Protein AF-A0A7S6RWW6-F1 (afdb_monomer)

Radius of gyration: 27.5 Å; Cα contacts (8 Å, |Δi|>4): 169; chains: 1; bounding box: 50×70×68 Å

Secondary structure (DSSP, 8-state):
--SHHHHHHHHHHHHHHHHHHHHHHTT------S---TTHHHHHHHHHHHHHHHHHTTSSSSHHHHHHTT-EEEEEETTEEEEEEES---HHHHHHHHHHHHHHHHT-TT-EEEEEEESS-HHHHHH-TT--PPPSEEEEE--

Sequence (143 aa):
MKLCNYISNLRRYASITIFAFLLMIQYIPMANSGENRAYEKERLLLAERIEKVLTTGGACSSLKDCRERKLLFVSPAKKGLAISTYSVNDNNILRQISEEVIKVFYATDKMSIEVEHFLFTKEDELRSFFKQGKPFVTIKLER

Nearest PDB structures (foldseek):
  3gr1-assembly2_F-5  TM=5.139E-01  e=1.007E-01  Salmonella enterica subsp. enterica serovar Typhimurium
  8axn-assembly1_A  TM=4.717E-01  e=1.802E+00  Shigella flexneri
  3gr0-assembly2_B  TM=3.817E-01  e=1.487E+00  Salmonella enterica subsp. enterica serovar Typhimurium
  6rwx-assembly1_S  TM=3.921E-01  e=2.823E+00  Shigella flexneri
  6q15-assembly1_V  TM=4.933E-01  e=5.714E+00  Salmonella enterica subsp. enterica serovar Typhimurium str. LT2

Mean predicted aligned error: 11.9 Å

Foldseek 3Di:
DPVVVVVVVVVVVVVVVVVVVVVVVVPPPPPPVDDPCVCVVVLVQLVVQLLVLCCVVPVAVHSVRCVVQVQWDWDADPFAIEIEGELDPDPVSVVSSVVSVVVSLVVDDGHKYKYFYYNHTPVVCVVDPPCNDGGPDIDIDGD

Solvent-accessible surface area (backbone atoms only — not comparable to full-atom values): 8272 Å² total; per-residue (Å²): 140,66,67,70,64,52,58,58,49,52,57,50,52,57,53,53,54,52,51,55,53,56,56,55,63,76,66,58,74,84,76,75,82,63,78,80,63,66,59,50,68,58,43,54,52,49,45,55,53,42,51,47,46,37,36,77,64,61,79,22,94,37,72,66,51,32,58,76,62,42,33,65,46,70,43,82,42,100,58,24,40,35,35,41,36,26,55,69,84,53,68,69,47,53,49,52,43,49,52,55,50,50,54,53,47,76,74,40,92,68,43,29,41,38,39,34,36,26,82,51,47,56,68,58,46,72,73,25,89,87,60,62,74,70,58,80,44,77,48,80,47,79,104

Structure (mmCIF, N/CA/C/O backbone):
data_AF-A0A7S6RWW6-F1
#
_entry.id   AF-A0A7S6RWW6-F1
#
loop_
_atom_site.group_PDB
_atom_site.id
_atom_site.type_symbol
_atom_site.label_atom_id
_atom_site.label_alt_id
_atom_site.label_comp_id
_atom_site.label_asym_id
_atom_site.label_entity_id
_atom_site.label_seq_id
_atom_site.pdbx_PDB_ins_code
_atom_site.Cartn_x
_atom_site.Cartn_y
_atom_site.Cartn_z
_atom_site.occupancy
_atom_site.B_iso_or_equiv
_atom_site.auth_seq_id
_atom_site.auth_comp_id
_atom_site.auth_asym_id
_atom_site.auth_atom_id
_atom_site.pdbx_PDB_model_num
ATOM 1 N N . MET A 1 1 ? -34.052 58.991 48.533 1.00 55.88 1 MET A N 1
ATOM 2 C CA . MET A 1 1 ? -34.764 57.803 47.999 1.00 55.88 1 MET A CA 1
ATOM 3 C C . MET A 1 1 ? -34.417 57.460 46.529 1.00 55.88 1 MET A C 1
ATOM 5 O O . MET A 1 1 ? -35.210 56.805 45.872 1.00 55.88 1 MET A O 1
ATOM 9 N N . LYS A 1 2 ? -33.241 57.848 45.989 1.00 54.34 2 LYS A N 1
ATOM 10 C CA . LYS A 1 2 ? -32.823 57.526 44.598 1.00 54.34 2 LYS A CA 1
ATOM 11 C C . LYS A 1 2 ? -31.671 56.505 44.488 1.00 54.34 2 LYS A C 1
ATOM 13 O O . LYS A 1 2 ? -31.587 55.824 43.476 1.00 54.34 2 LYS A O 1
ATOM 18 N N . LEU A 1 3 ? -30.842 56.326 45.527 1.00 49.84 3 LEU A N 1
ATOM 19 C CA . LEU A 1 3 ? -29.711 55.378 45.487 1.00 49.84 3 LEU A CA 1
ATOM 20 C C . LEU A 1 3 ? -30.120 53.893 45.596 1.00 49.84 3 LEU A C 1
ATOM 22 O O . LEU A 1 3 ? -29.523 53.057 44.923 1.00 49.84 3 LEU A O 1
ATOM 26 N N . CYS A 1 4 ? -31.165 53.548 46.363 1.00 49.97 4 CYS A N 1
ATOM 27 C CA . CYS A 1 4 ? -31.601 52.146 46.513 1.00 49.97 4 CYS A CA 1
ATOM 28 C C . CYS A 1 4 ? -32.127 51.512 45.212 1.00 49.97 4 CYS A C 1
ATOM 30 O O . CYS A 1 4 ? -31.940 50.317 45.000 1.00 49.97 4 CYS A O 1
ATOM 32 N N . ASN A 1 5 ? -32.734 52.300 44.316 1.00 50.16 5 ASN A N 1
ATOM 33 C CA . ASN A 1 5 ? -33.225 51.802 43.024 1.00 50.16 5 ASN A CA 1
ATOM 34 C C . ASN A 1 5 ? -32.109 51.584 41.992 1.00 50.16 5 ASN A C 1
ATOM 36 O O . ASN A 1 5 ? -32.316 50.871 41.014 1.00 50.16 5 ASN A O 1
ATOM 40 N N . TYR A 1 6 ? -30.928 52.175 42.183 1.00 48.94 6 TYR A N 1
ATOM 41 C CA . TYR A 1 6 ? -29.809 51.993 41.258 1.00 48.94 6 TYR A CA 1
ATOM 42 C C . TYR A 1 6 ? -29.070 50.671 41.528 1.00 48.94 6 TYR A C 1
ATOM 44 O O . TYR A 1 6 ? -28.758 49.923 40.603 1.00 48.94 6 TYR A O 1
ATOM 52 N N . ILE A 1 7 ? -28.885 50.326 42.808 1.00 55.03 7 ILE A N 1
ATOM 53 C CA . ILE A 1 7 ? -28.190 49.103 43.246 1.00 55.03 7 ILE A CA 1
ATOM 54 C C . ILE A 1 7 ? -29.024 47.842 42.950 1.00 55.03 7 ILE A C 1
ATOM 56 O O . ILE A 1 7 ? -28.480 46.820 42.527 1.00 55.03 7 ILE A O 1
ATOM 60 N N . SER A 1 8 ? -30.351 47.905 43.115 1.00 55.94 8 SER A N 1
ATOM 61 C CA . SER A 1 8 ? -31.248 46.780 42.809 1.00 55.94 8 SER A CA 1
ATOM 62 C C . SER A 1 8 ? -31.317 46.471 41.309 1.00 55.94 8 SER A C 1
ATOM 64 O O . SER A 1 8 ? -31.354 45.302 40.919 1.00 55.94 8 SER A O 1
ATOM 66 N N . ASN A 1 9 ? -31.263 47.504 40.466 1.00 50.22 9 ASN A N 1
ATOM 67 C CA . ASN A 1 9 ? -31.221 47.354 39.017 1.00 50.22 9 ASN A CA 1
ATOM 68 C C . ASN A 1 9 ? -29.874 46.788 38.541 1.00 50.22 9 ASN A C 1
ATOM 70 O O . ASN A 1 9 ? -29.879 45.834 37.767 1.00 50.22 9 ASN A O 1
ATOM 74 N N . LEU A 1 10 ? -28.734 47.257 39.069 1.00 52.78 10 LEU A N 1
ATOM 75 C CA . LEU A 1 10 ? -27.410 46.707 38.724 1.00 52.78 10 LEU A CA 1
ATOM 76 C C . LEU A 1 10 ? -27.307 45.191 38.981 1.00 52.78 10 LEU A C 1
ATOM 78 O O . LEU A 1 10 ? -26.748 44.454 38.172 1.00 52.78 10 LEU A O 1
ATOM 82 N N . ARG A 1 11 ? -27.894 44.708 40.085 1.00 52.69 11 ARG A N 1
ATOM 83 C CA . ARG A 1 11 ? -27.871 43.286 40.470 1.00 52.69 11 ARG A CA 1
ATOM 84 C C . ARG A 1 11 ? -28.747 42.406 39.564 1.00 52.69 11 ARG A C 1
ATOM 86 O O . ARG A 1 11 ? -28.402 41.250 39.311 1.00 52.69 11 ARG A O 1
ATOM 93 N N . ARG A 1 12 ? -29.852 42.957 39.041 1.00 54.38 12 ARG A N 1
ATOM 94 C CA . ARG A 1 12 ? -30.706 42.295 38.038 1.00 54.38 12 ARG A CA 1
ATOM 95 C C . ARG A 1 12 ? -30.021 42.220 36.675 1.00 54.38 12 ARG A C 1
ATOM 97 O O . ARG A 1 12 ? -30.014 41.147 36.084 1.00 54.38 12 ARG A O 1
ATOM 104 N N . TYR A 1 13 ? -29.380 43.299 36.221 1.00 56.59 13 TYR A N 1
ATOM 105 C CA . TYR A 1 13 ? -28.636 43.288 34.956 1.00 56.59 13 TYR A CA 1
ATOM 106 C C . TYR A 1 13 ? -27.450 42.321 34.991 1.00 56.59 13 TYR A C 1
ATOM 108 O O . TYR A 1 13 ? -27.276 41.565 34.042 1.00 56.59 13 TYR A O 1
ATOM 116 N N . ALA A 1 14 ? -26.711 42.266 36.106 1.00 57.62 14 ALA A N 1
ATOM 117 C CA . ALA A 1 14 ? -25.616 41.310 36.288 1.00 57.62 14 ALA A CA 1
ATOM 118 C C . ALA A 1 14 ? -26.086 39.842 36.267 1.00 57.62 14 ALA A C 1
ATOM 120 O O . ALA A 1 14 ? -25.387 38.975 35.756 1.00 57.62 14 ALA A O 1
ATOM 121 N N . SER A 1 15 ? -27.283 39.548 36.790 1.00 58.88 15 SER A N 1
ATOM 122 C CA . SER A 1 15 ? -27.826 38.179 36.764 1.00 58.88 15 SER A CA 1
ATOM 123 C C . SER A 1 15 ? -28.294 37.766 35.366 1.00 58.88 15 SER A C 1
ATOM 125 O O . SER A 1 15 ? -28.094 36.623 34.965 1.00 58.88 15 SER A O 1
ATOM 127 N N . ILE A 1 16 ? -28.881 38.695 34.603 1.00 60.91 16 ILE A N 1
ATOM 128 C CA . ILE A 1 16 ? -29.365 38.430 33.239 1.00 60.91 16 ILE A CA 1
ATOM 129 C C . ILE A 1 16 ? -28.187 38.230 32.274 1.00 60.91 16 ILE A C 1
ATOM 131 O O . ILE A 1 16 ? -28.233 37.335 31.430 1.00 60.91 16 ILE A O 1
ATOM 135 N N . THR A 1 17 ? -27.104 39.000 32.421 1.00 61.22 17 THR A N 1
ATOM 136 C CA . THR A 1 17 ? -25.912 38.858 31.570 1.00 61.22 17 THR A CA 1
ATOM 137 C C . THR A 1 17 ? -25.163 37.549 31.812 1.00 61.22 17 THR A C 1
ATOM 139 O O . THR A 1 17 ? -24.725 36.925 30.849 1.00 61.22 17 THR A O 1
ATOM 142 N N . ILE A 1 18 ? -25.073 37.076 33.060 1.00 66.88 18 ILE A N 1
ATOM 143 C CA . ILE A 1 18 ? -24.451 35.778 33.379 1.00 66.88 18 ILE A CA 1
ATOM 144 C C . ILE A 1 18 ? -25.261 34.617 32.783 1.00 66.88 18 ILE A C 1
ATOM 146 O O . ILE A 1 18 ? -24.686 33.686 32.218 1.00 66.88 18 ILE A O 1
ATOM 150 N N . PHE A 1 19 ? -26.593 34.682 32.857 1.00 65.75 19 PHE A N 1
ATOM 151 C CA . PHE A 1 19 ? -27.460 33.629 32.323 1.00 65.75 19 PHE A CA 1
ATOM 152 C C . PHE A 1 19 ? -27.398 33.547 30.791 1.00 65.75 19 PHE A C 1
ATOM 154 O O . PHE A 1 19 ? -27.323 32.456 30.228 1.00 65.75 19 PHE A O 1
ATOM 161 N N . ALA A 1 20 ? -27.355 34.699 30.114 1.00 64.44 20 ALA A N 1
ATOM 162 C CA . ALA A 1 20 ? -27.166 34.763 28.667 1.00 64.44 20 ALA A CA 1
ATOM 163 C C . ALA A 1 20 ? -25.797 34.203 28.236 1.00 64.44 20 ALA A C 1
ATOM 165 O O . ALA A 1 20 ? -25.705 33.502 27.229 1.00 64.44 20 ALA A O 1
ATOM 166 N N . PHE A 1 21 ? -24.743 34.450 29.021 1.00 64.62 21 PHE A N 1
ATOM 167 C CA . PHE A 1 21 ? -23.404 33.925 28.748 1.00 64.62 21 PHE A CA 1
ATOM 168 C C . PHE A 1 21 ? -23.330 32.398 28.914 1.00 64.62 21 PHE A C 1
ATOM 170 O O . PHE A 1 21 ? -22.744 31.714 28.079 1.00 64.62 21 PHE A O 1
ATOM 177 N N . LEU A 1 22 ? -23.987 31.842 29.938 1.00 67.31 22 LEU A N 1
ATOM 178 C CA . LEU A 1 22 ? -24.068 30.391 30.158 1.00 67.31 22 LEU A CA 1
ATOM 179 C C . LEU A 1 22 ? -24.870 29.665 29.070 1.00 67.31 22 LEU A C 1
ATOM 181 O O . LEU A 1 22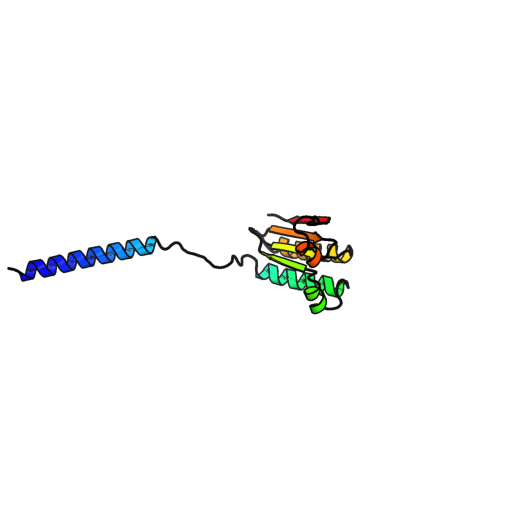 ? -24.480 28.574 28.656 1.00 67.31 22 LEU A O 1
ATOM 185 N N . LEU A 1 23 ? -25.946 30.277 28.564 1.00 68.38 23 LEU A N 1
ATOM 186 C CA . LEU A 1 23 ? -26.703 29.735 27.432 1.00 68.38 23 LEU A CA 1
ATOM 187 C C . LEU A 1 23 ? -25.859 29.688 26.153 1.00 68.38 23 LEU A C 1
ATOM 189 O O . LEU A 1 23 ? -25.923 28.695 25.437 1.00 68.38 23 LEU A O 1
ATOM 193 N N . MET A 1 24 ? -25.011 30.688 25.893 1.00 61.53 24 MET A N 1
ATOM 194 C CA . MET A 1 24 ? -24.135 30.679 24.711 1.00 61.53 24 MET A CA 1
ATOM 195 C C . MET A 1 24 ? -23.054 29.587 24.756 1.00 61.53 24 MET A C 1
ATOM 197 O O . MET A 1 24 ? -22.667 29.080 23.706 1.00 61.53 24 MET A O 1
ATOM 201 N N . ILE A 1 25 ? -22.610 29.160 25.945 1.00 63.25 25 ILE A N 1
ATOM 202 C CA . ILE A 1 25 ? -21.625 28.072 26.089 1.00 63.25 25 ILE A CA 1
ATOM 203 C C . ILE A 1 25 ? -22.221 26.714 25.678 1.00 63.25 25 ILE A C 1
ATOM 205 O O . ILE A 1 25 ? -21.500 25.867 25.153 1.00 63.25 25 ILE A O 1
ATOM 209 N N . GLN A 1 26 ? -23.534 26.506 25.839 1.00 65.31 26 GLN A N 1
ATOM 210 C CA . GLN A 1 26 ? -24.191 25.252 25.438 1.00 65.31 26 GLN A CA 1
ATOM 211 C C . GLN A 1 26 ? -24.406 25.118 23.923 1.00 65.31 26 GLN A C 1
ATOM 213 O O . GLN A 1 26 ? -24.687 24.022 23.446 1.00 65.31 26 GLN A O 1
ATOM 218 N N . TYR A 1 27 ? -24.238 26.207 23.168 1.00 59.31 27 TYR A N 1
ATOM 219 C CA . TYR A 1 27 ? -24.378 26.228 21.711 1.00 59.31 27 TYR A CA 1
ATOM 220 C C . TYR A 1 27 ? -23.044 26.302 20.973 1.00 59.31 27 TYR A C 1
ATOM 222 O O . TYR A 1 27 ? -23.046 26.558 19.773 1.00 59.31 27 TYR A O 1
ATOM 230 N N . ILE A 1 28 ? -21.908 26.065 21.635 1.00 60.38 28 ILE A N 1
ATOM 231 C CA . ILE A 1 28 ? -20.659 25.827 20.911 1.00 60.38 28 ILE A CA 1
ATOM 232 C C . ILE A 1 28 ? -20.772 24.410 20.335 1.00 60.38 28 ILE A C 1
ATOM 234 O O . ILE A 1 28 ? -20.636 23.449 21.099 1.00 60.38 28 ILE A O 1
ATOM 238 N N . PRO A 1 29 ? -21.041 24.221 19.024 1.00 56.94 29 PRO A N 1
ATOM 239 C CA . PRO A 1 29 ? -20.863 22.905 18.442 1.00 56.94 29 PRO A CA 1
ATOM 240 C C . PRO A 1 29 ? -19.416 22.513 18.726 1.00 56.94 29 PRO A C 1
ATOM 242 O O . PRO A 1 29 ? -18.505 23.309 18.490 1.00 56.94 29 PRO A O 1
ATOM 245 N N . MET A 1 30 ? -19.194 21.311 19.260 1.00 55.72 30 MET A N 1
ATOM 246 C CA . MET A 1 30 ? -17.864 20.710 19.281 1.00 55.72 30 MET A CA 1
ATOM 247 C C . MET A 1 30 ? -17.425 20.551 17.824 1.00 55.72 30 MET A C 1
ATOM 249 O O . MET A 1 30 ? -17.647 19.518 17.195 1.00 55.72 30 MET A O 1
ATOM 253 N N . ALA A 1 31 ? -16.870 21.619 17.258 1.00 51.97 31 ALA A N 1
ATOM 254 C CA . ALA A 1 31 ? -16.287 21.657 15.938 1.00 51.97 31 ALA A CA 1
ATOM 255 C C . ALA A 1 31 ? -14.989 20.864 16.024 1.00 51.97 31 ALA A C 1
ATOM 257 O O . ALA A 1 31 ? -13.896 21.409 16.167 1.00 51.97 31 ALA A O 1
ATOM 258 N N . ASN A 1 32 ? -15.128 19.543 15.987 1.00 52.88 32 ASN A N 1
ATOM 259 C CA . ASN A 1 32 ? -14.021 18.622 15.861 1.00 52.88 32 ASN A CA 1
ATOM 260 C C . ASN A 1 32 ? -13.554 18.690 14.397 1.00 52.88 32 ASN A C 1
ATOM 262 O O . ASN A 1 32 ? -13.807 17.801 13.596 1.00 52.88 32 ASN A O 1
ATOM 266 N N . SER A 1 33 ? -12.934 19.817 14.035 1.00 50.69 33 SER A N 1
ATOM 267 C CA . SER A 1 33 ? -12.363 20.094 12.710 1.00 50.69 33 SER A CA 1
ATOM 268 C C . SER A 1 33 ? -11.010 19.393 12.505 1.00 50.69 33 SER A C 1
ATOM 270 O O . SER A 1 33 ? -10.261 19.734 11.590 1.00 50.69 33 SER A O 1
ATOM 272 N N . GLY A 1 34 ? -10.666 18.435 13.369 1.00 54.12 34 GLY A N 1
ATOM 273 C CA . GLY A 1 34 ? -9.524 17.562 13.157 1.00 54.12 34 GLY A CA 1
ATOM 274 C C . GLY A 1 34 ? -9.829 16.596 12.019 1.00 54.12 34 GLY A C 1
ATOM 275 O O . GLY A 1 34 ? -10.865 15.934 12.028 1.00 54.12 34 GLY A O 1
ATOM 276 N N . GLU A 1 35 ? -8.924 16.510 11.046 1.00 55.75 35 GLU A N 1
ATOM 277 C CA . GLU A 1 35 ? -8.900 15.423 10.070 1.00 55.75 35 GLU A CA 1
ATOM 278 C C . GLU A 1 35 ? -9.068 14.093 10.818 1.00 55.75 35 GLU A C 1
ATOM 280 O O . GLU A 1 35 ? -8.405 13.864 11.835 1.00 55.75 35 GLU A O 1
ATOM 285 N N . ASN A 1 36 ? -10.003 13.247 10.379 1.00 61.44 36 ASN A N 1
ATOM 286 C CA . ASN A 1 36 ? -10.268 11.976 11.041 1.00 61.44 36 ASN A CA 1
ATOM 287 C C . ASN A 1 36 ? -9.051 11.053 10.863 1.00 61.44 36 ASN A C 1
ATOM 289 O O . ASN A 1 36 ? -8.977 10.287 9.909 1.00 61.44 36 ASN A O 1
ATOM 293 N N . ARG A 1 37 ? -8.094 11.143 11.792 1.00 71.75 37 ARG A N 1
ATOM 294 C CA . ARG A 1 37 ? -6.881 10.312 11.870 1.00 71.75 37 ARG A CA 1
ATOM 295 C C . ARG A 1 37 ? -7.153 8.925 12.454 1.00 71.75 37 ARG A C 1
ATOM 297 O O . ARG A 1 37 ? -6.236 8.279 12.965 1.00 71.75 37 ARG A O 1
ATOM 304 N N . ALA A 1 38 ? -8.407 8.469 12.427 1.00 77.88 38 ALA A N 1
ATOM 305 C CA . ALA A 1 38 ? -8.710 7.083 12.729 1.00 77.88 38 ALA A CA 1
ATOM 306 C C . ALA A 1 38 ? -7.851 6.192 11.822 1.00 77.88 38 ALA A C 1
ATOM 308 O O . ALA A 1 38 ? -7.818 6.373 10.607 1.00 77.88 38 ALA A O 1
ATOM 309 N N . TYR A 1 39 ? -7.135 5.260 12.446 1.00 88.94 39 TYR A N 1
ATOM 310 C CA . TYR A 1 39 ? -6.251 4.298 11.790 1.00 88.94 39 TYR A CA 1
ATOM 311 C C . TYR A 1 39 ? -4.962 4.867 11.164 1.00 88.94 39 TYR A C 1
ATOM 313 O O . TYR A 1 39 ? -4.346 4.218 10.323 1.00 88.94 39 TYR A O 1
ATOM 321 N N . GLU A 1 40 ? -4.507 6.061 11.566 1.00 91.19 40 GLU A N 1
ATOM 322 C CA . GLU A 1 40 ? -3.265 6.652 11.030 1.00 91.19 40 GLU A CA 1
ATOM 323 C C . GLU A 1 40 ? -2.028 5.780 11.299 1.00 91.19 40 GLU A C 1
ATOM 325 O O . GLU A 1 40 ? -1.141 5.655 10.454 1.00 91.19 40 GLU A O 1
ATOM 330 N N . LYS A 1 41 ? -1.974 5.128 12.465 1.00 92.38 41 LYS A N 1
ATOM 331 C CA . LYS A 1 41 ? -0.883 4.212 12.813 1.00 92.38 41 LYS A CA 1
ATOM 332 C C . LYS A 1 41 ? -0.859 3.013 11.865 1.00 92.38 41 LYS A C 1
ATOM 334 O O . LYS A 1 41 ? 0.196 2.645 11.357 1.00 92.38 41 LYS A O 1
ATOM 339 N N . GLU A 1 42 ? -2.020 2.419 11.625 1.00 94.31 42 GLU A N 1
ATOM 340 C CA . GLU A 1 42 ? -2.225 1.295 10.722 1.00 94.31 42 GLU A CA 1
ATOM 341 C C . GLU A 1 42 ? -1.894 1.701 9.284 1.00 94.31 42 GLU A C 1
ATOM 343 O O . GLU A 1 42 ? -1.225 0.944 8.587 1.00 94.31 42 GLU A O 1
ATOM 348 N N . ARG A 1 43 ? -2.269 2.920 8.872 1.00 94.94 43 ARG A N 1
ATOM 349 C CA . ARG A 1 43 ? -1.949 3.503 7.563 1.00 94.94 43 ARG A CA 1
ATOM 350 C C . ARG A 1 43 ? -0.444 3.584 7.328 1.00 94.94 43 ARG A C 1
ATOM 352 O O . ARG A 1 43 ? 0.039 3.103 6.305 1.00 94.94 43 ARG A O 1
ATOM 359 N N . LEU A 1 44 ? 0.292 4.175 8.271 1.00 95.00 44 LEU A N 1
ATOM 360 C CA . LEU A 1 44 ? 1.748 4.320 8.183 1.00 95.00 44 LEU A CA 1
ATOM 361 C C . LEU A 1 44 ? 2.448 2.957 8.196 1.00 95.00 44 LEU A C 1
ATOM 363 O O . LEU A 1 44 ? 3.343 2.719 7.388 1.00 95.00 44 LEU A O 1
ATOM 367 N N . LEU A 1 45 ? 1.989 2.045 9.057 1.00 95.56 45 LEU A N 1
ATOM 368 C CA . LEU A 1 45 ? 2.510 0.684 9.142 1.00 95.56 45 LEU A CA 1
ATOM 369 C C . LEU A 1 45 ? 2.313 -0.088 7.828 1.00 95.56 45 LEU A C 1
ATOM 371 O O . LEU A 1 45 ? 3.229 -0.769 7.367 1.00 95.56 45 LEU A O 1
ATOM 375 N N . LEU A 1 46 ? 1.126 0.010 7.224 1.00 96.38 46 LEU A N 1
ATOM 376 C CA . LEU A 1 46 ? 0.816 -0.616 5.938 1.00 96.38 46 LEU A CA 1
ATOM 377 C C . LEU A 1 46 ? 1.651 -0.035 4.806 1.00 96.38 46 LEU A C 1
ATOM 379 O O . LEU A 1 46 ? 2.192 -0.796 4.007 1.00 96.38 46 LEU A O 1
ATOM 383 N N . ALA A 1 47 ? 1.782 1.291 4.760 1.00 97.19 47 ALA A N 1
ATOM 384 C CA . ALA A 1 47 ? 2.599 1.961 3.760 1.00 97.19 47 ALA A CA 1
ATOM 385 C C . ALA A 1 47 ? 4.050 1.461 3.811 1.00 97.19 47 ALA A C 1
ATOM 387 O O . ALA A 1 47 ? 4.568 1.006 2.797 1.00 97.19 47 ALA A O 1
ATOM 388 N N . GLU A 1 48 ? 4.669 1.442 4.994 1.00 97.12 48 GLU A N 1
ATOM 389 C CA . GLU A 1 48 ? 6.048 0.972 5.168 1.00 97.12 48 GLU A CA 1
ATOM 390 C C . GLU A 1 48 ? 6.222 -0.498 4.747 1.00 97.12 48 GLU A C 1
ATOM 392 O O . GLU A 1 48 ? 7.158 -0.849 4.023 1.00 97.12 48 GLU A O 1
ATOM 397 N N . ARG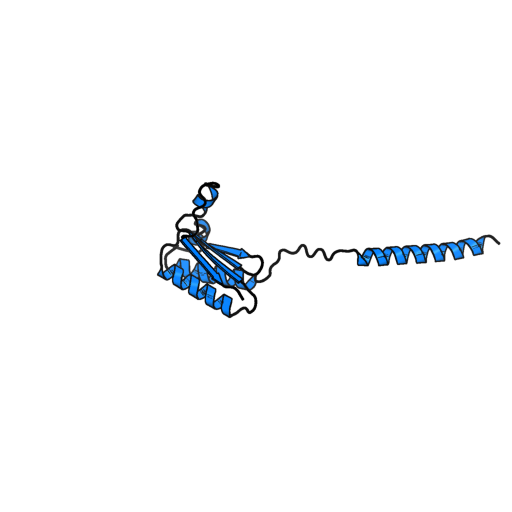 A 1 49 ? 5.300 -1.374 5.164 1.00 97.62 49 ARG A N 1
ATOM 398 C CA . ARG A 1 49 ? 5.350 -2.808 4.837 1.00 97.62 49 ARG A CA 1
ATOM 399 C C . ARG A 1 49 ? 5.189 -3.065 3.345 1.00 97.62 49 ARG A C 1
ATOM 401 O O . ARG A 1 49 ? 5.944 -3.859 2.787 1.00 97.62 49 ARG A O 1
ATOM 408 N N . ILE A 1 50 ? 4.245 -2.389 2.693 1.00 98.00 50 ILE A N 1
ATOM 409 C CA . ILE A 1 50 ? 4.024 -2.543 1.254 1.00 98.00 50 ILE A CA 1
ATOM 410 C C . ILE A 1 50 ? 5.192 -1.945 0.464 1.00 98.00 50 ILE A C 1
ATOM 412 O O . ILE A 1 50 ? 5.662 -2.576 -0.477 1.00 98.00 50 ILE A O 1
ATOM 416 N N . GLU A 1 51 ? 5.725 -0.786 0.857 1.00 97.44 51 GLU A N 1
ATOM 417 C CA . GLU A 1 51 ? 6.929 -0.217 0.234 1.00 97.44 51 GLU A CA 1
ATOM 418 C C . GLU A 1 51 ? 8.124 -1.186 0.318 1.00 97.44 51 GLU A C 1
ATOM 420 O O . GLU A 1 51 ? 8.879 -1.351 -0.649 1.00 97.44 51 GLU A O 1
ATOM 425 N N . LYS A 1 52 ? 8.267 -1.894 1.444 1.00 97.44 52 LYS A N 1
ATOM 426 C CA . LYS A 1 52 ? 9.270 -2.953 1.586 1.00 97.44 52 LYS A CA 1
ATOM 427 C C . LYS A 1 52 ? 9.009 -4.110 0.622 1.00 97.44 52 LYS A C 1
ATOM 429 O O . LYS A 1 52 ? 9.930 -4.510 -0.076 1.00 97.44 52 LYS A O 1
ATOM 434 N N . VAL A 1 53 ? 7.772 -4.601 0.526 1.00 98.06 53 VAL A N 1
ATOM 435 C CA . VAL A 1 53 ? 7.389 -5.656 -0.433 1.00 98.06 53 VAL A CA 1
ATOM 436 C C . VAL A 1 53 ? 7.710 -5.245 -1.875 1.00 98.06 53 VAL A C 1
ATOM 438 O O . VAL A 1 53 ? 8.319 -6.020 -2.610 1.00 98.06 53 VAL A O 1
ATOM 441 N N . LEU A 1 54 ? 7.375 -4.013 -2.268 1.00 97.56 54 LEU A N 1
ATOM 442 C CA . LEU A 1 54 ? 7.632 -3.485 -3.611 1.00 97.56 54 LEU A CA 1
ATOM 443 C C . LEU A 1 54 ? 9.129 -3.410 -3.940 1.00 97.56 54 LEU A C 1
ATOM 445 O O . LEU A 1 54 ? 9.536 -3.785 -5.039 1.00 97.56 54 LEU A O 1
ATOM 449 N N . THR A 1 55 ? 9.951 -2.958 -2.992 1.00 97.38 55 THR A N 1
ATOM 450 C CA . THR A 1 55 ? 11.409 -2.872 -3.179 1.00 97.38 55 THR A CA 1
ATOM 451 C C . THR A 1 55 ? 12.065 -4.251 -3.189 1.00 97.38 55 THR A C 1
ATOM 453 O O . THR A 1 55 ? 12.844 -4.551 -4.088 1.00 97.38 55 THR A O 1
ATOM 456 N N . THR A 1 56 ? 11.723 -5.134 -2.245 1.00 96.69 56 THR A N 1
ATOM 457 C CA . THR A 1 56 ? 12.301 -6.489 -2.185 1.00 96.69 56 THR A CA 1
ATOM 458 C C . THR A 1 56 ? 11.838 -7.384 -3.327 1.00 96.69 56 THR A C 1
ATOM 460 O O . THR A 1 56 ? 12.585 -8.254 -3.761 1.00 96.69 56 THR A O 1
ATOM 463 N N . GLY A 1 57 ? 10.615 -7.174 -3.818 1.00 95.12 57 GLY A N 1
ATOM 464 C CA . GLY A 1 57 ? 10.063 -7.885 -4.968 1.00 95.12 57 GLY A CA 1
ATOM 465 C C . GLY A 1 57 ? 10.582 -7.376 -6.314 1.00 95.12 57 GLY A C 1
ATOM 466 O O . GLY A 1 57 ? 10.289 -7.983 -7.335 1.00 95.12 57 GLY A O 1
ATOM 467 N N . GLY A 1 58 ? 11.344 -6.276 -6.338 1.00 94.94 58 GLY A N 1
ATOM 468 C CA . GLY A 1 58 ? 11.909 -5.713 -7.565 1.00 94.94 58 GLY A CA 1
ATOM 469 C C . GLY A 1 58 ? 10.935 -4.878 -8.404 1.00 94.94 58 GLY A C 1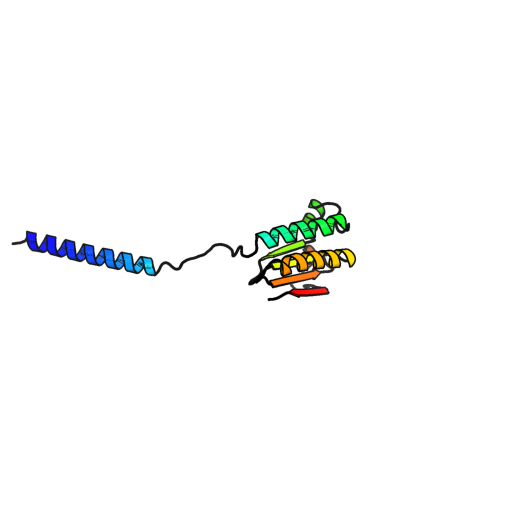
ATOM 470 O O . GLY A 1 58 ? 11.260 -4.544 -9.540 1.00 94.94 58 GLY A O 1
ATOM 471 N N . ALA A 1 59 ? 9.766 -4.490 -7.871 1.00 94.81 59 ALA A N 1
ATOM 472 C CA . ALA A 1 59 ? 8.859 -3.562 -8.561 1.00 94.81 59 ALA A CA 1
ATOM 473 C C . ALA A 1 59 ? 9.482 -2.162 -8.729 1.00 94.81 59 ALA A C 1
ATOM 475 O O . ALA A 1 59 ? 9.174 -1.445 -9.687 1.00 94.81 59 ALA A O 1
ATOM 476 N N . CYS A 1 60 ? 10.368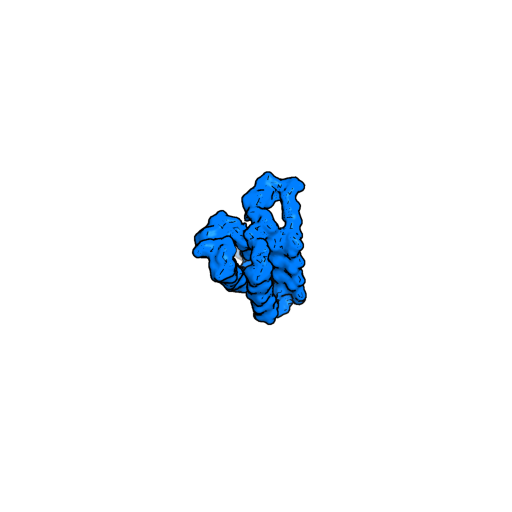 -1.783 -7.805 1.00 95.31 60 CYS A N 1
ATOM 477 C CA . CYS A 1 60 ? 11.184 -0.576 -7.852 1.00 95.31 60 CYS A CA 1
ATOM 478 C C . CYS A 1 60 ? 12.580 -0.856 -7.272 1.00 95.31 60 CYS A C 1
ATOM 480 O O . CYS A 1 60 ? 12.764 -1.756 -6.454 1.00 95.31 60 CYS A O 1
ATOM 482 N N . SER A 1 61 ? 13.567 -0.067 -7.688 1.00 95.00 61 SER A N 1
ATOM 483 C CA . SER A 1 61 ? 14.972 -0.211 -7.274 1.00 95.00 61 SER A CA 1
ATOM 484 C C . SER A 1 61 ? 15.255 0.311 -5.860 1.00 95.00 61 SER A C 1
ATOM 486 O O . SER A 1 61 ? 16.222 -0.089 -5.214 1.00 95.00 61 SER A O 1
ATOM 488 N N . SER A 1 62 ? 14.428 1.239 -5.376 1.00 96.50 62 SER A N 1
ATOM 489 C CA . SER A 1 62 ? 14.564 1.884 -4.071 1.00 96.50 62 SER A CA 1
ATOM 490 C C . SER A 1 62 ? 13.231 2.482 -3.619 1.00 96.50 62 SER A C 1
ATOM 492 O O . SER A 1 62 ? 12.325 2.687 -4.426 1.00 96.50 62 SER A O 1
ATOM 494 N N . LEU A 1 63 ? 13.121 2.839 -2.334 1.00 95.25 63 LEU A N 1
ATOM 495 C CA . LEU A 1 63 ? 11.945 3.548 -1.808 1.00 95.25 63 LEU A CA 1
ATOM 496 C C . LEU A 1 63 ? 11.680 4.863 -2.554 1.00 95.25 63 LEU A C 1
ATOM 498 O O . LEU A 1 63 ? 10.532 5.212 -2.818 1.00 95.25 63 LEU A O 1
ATOM 502 N N . LYS A 1 64 ? 12.750 5.580 -2.918 1.00 96.56 64 LYS A N 1
ATOM 503 C CA . LYS A 1 64 ? 12.659 6.827 -3.682 1.00 96.56 64 LYS A CA 1
ATOM 504 C C . LYS A 1 64 ? 12.014 6.583 -5.048 1.00 96.56 64 LYS A C 1
ATOM 506 O O . LYS A 1 64 ? 11.049 7.259 -5.378 1.00 96.56 64 LYS A O 1
ATOM 511 N N . ASP A 1 65 ? 12.488 5.576 -5.775 1.00 95.81 65 ASP A N 1
ATOM 512 C CA . ASP A 1 65 ? 11.955 5.175 -7.084 1.00 95.81 65 ASP A CA 1
ATOM 513 C C . ASP A 1 65 ? 10.473 4.756 -6.995 1.00 95.81 65 ASP A C 1
ATOM 515 O O . ASP A 1 65 ? 9.635 5.227 -7.763 1.00 95.81 65 ASP A O 1
ATOM 519 N N . CYS A 1 66 ? 10.106 3.966 -5.979 1.00 94.62 66 CYS A N 1
ATOM 520 C CA . CYS A 1 66 ? 8.710 3.600 -5.709 1.00 94.62 66 CYS A CA 1
ATOM 521 C C . CYS A 1 66 ? 7.784 4.820 -5.542 1.00 94.62 66 CYS A C 1
ATOM 523 O O . CYS A 1 66 ? 6.659 4.826 -6.051 1.00 94.62 66 CYS A O 1
ATOM 525 N N . ARG A 1 67 ? 8.251 5.854 -4.831 1.00 94.69 67 ARG A N 1
ATOM 526 C CA . ARG A 1 67 ? 7.487 7.084 -4.573 1.00 94.69 67 ARG A CA 1
ATOM 527 C C . ARG A 1 67 ? 7.447 8.011 -5.782 1.00 94.69 67 ARG A C 1
ATOM 529 O O . ARG A 1 67 ? 6.392 8.568 -6.068 1.00 94.69 67 ARG A O 1
ATOM 536 N N . GLU A 1 68 ? 8.554 8.148 -6.509 1.00 95.31 68 GLU A N 1
ATOM 537 C CA . GLU A 1 68 ? 8.624 8.943 -7.744 1.00 95.31 68 GLU A CA 1
ATOM 538 C C . GLU A 1 68 ? 7.688 8.387 -8.820 1.00 95.31 68 GLU 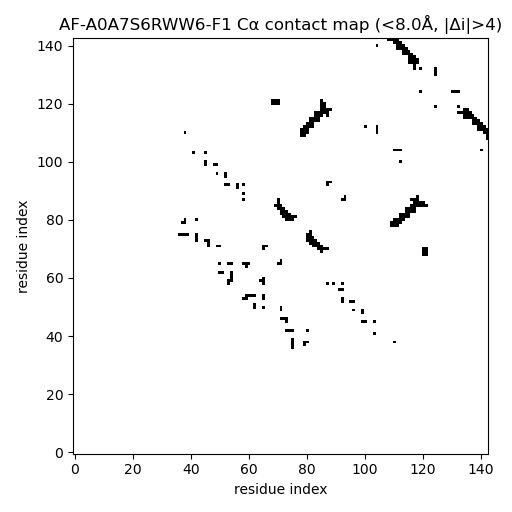A C 1
ATOM 540 O O . GLU A 1 68 ? 6.960 9.147 -9.455 1.00 95.31 68 GLU A O 1
ATOM 545 N N . ARG A 1 69 ? 7.633 7.057 -8.951 1.00 94.31 69 ARG A N 1
ATOM 546 C CA . ARG A 1 69 ? 6.700 6.344 -9.837 1.00 94.31 69 ARG A CA 1
ATOM 547 C C . ARG A 1 69 ? 5.293 6.186 -9.258 1.00 94.31 69 ARG A C 1
ATOM 549 O O . ARG A 1 69 ? 4.426 5.632 -9.929 1.00 94.31 69 ARG A O 1
ATOM 556 N N . LYS A 1 70 ? 5.072 6.637 -8.017 1.00 95.62 70 LYS A N 1
ATOM 557 C CA . LYS A 1 70 ? 3.776 6.623 -7.323 1.00 95.62 70 LYS A CA 1
ATOM 558 C C . LYS A 1 70 ? 3.097 5.248 -7.349 1.00 95.62 70 LYS A C 1
ATOM 560 O O . LYS A 1 70 ? 1.897 5.134 -7.594 1.00 95.62 70 LYS A O 1
ATOM 565 N N . LEU A 1 71 ? 3.875 4.194 -7.094 1.00 96.38 71 LEU A N 1
ATOM 566 C CA . LEU A 1 71 ? 3.400 2.808 -7.191 1.00 96.38 71 LEU A CA 1
ATOM 567 C C . LEU A 1 71 ? 2.399 2.430 -6.094 1.00 96.38 71 LEU A C 1
ATOM 569 O O . LEU A 1 71 ? 1.692 1.437 -6.244 1.00 96.38 71 LEU A O 1
ATOM 573 N N . LEU A 1 72 ? 2.341 3.198 -5.004 1.00 97.50 72 LEU A N 1
ATOM 574 C CA . LEU A 1 72 ? 1.495 2.945 -3.843 1.00 97.50 72 LEU A CA 1
ATOM 575 C C . LEU A 1 72 ? 0.868 4.241 -3.333 1.00 97.50 72 LEU A C 1
ATOM 577 O O . LEU A 1 72 ? 1.559 5.237 -3.124 1.00 97.50 72 LEU A O 1
ATOM 581 N N . PHE A 1 73 ? -0.421 4.173 -3.021 1.00 95.75 73 PHE A N 1
ATOM 582 C CA . PHE A 1 73 ? -1.124 5.149 -2.203 1.00 95.75 73 PHE A CA 1
ATOM 583 C C . PHE A 1 73 ? -1.847 4.434 -1.070 1.00 95.75 73 PHE A C 1
ATOM 585 O O . PHE A 1 73 ? -2.517 3.430 -1.295 1.00 95.75 73 PHE A O 1
ATOM 592 N N . VAL A 1 74 ? -1.718 4.970 0.143 1.00 96.00 74 VAL A N 1
ATOM 593 C CA . VAL A 1 74 ? -2.460 4.514 1.322 1.00 96.00 74 VAL A CA 1
ATOM 594 C C . VAL A 1 74 ? -3.126 5.735 1.949 1.00 96.00 74 VAL A C 1
ATOM 596 O O . VAL A 1 74 ? -2.452 6.593 2.533 1.00 96.00 74 VAL A O 1
ATOM 599 N N . SER A 1 75 ? -4.443 5.828 1.806 1.00 93.56 75 SER A N 1
ATOM 600 C CA . SER A 1 75 ? -5.249 6.975 2.229 1.00 93.56 75 SER A CA 1
ATOM 601 C C . SER A 1 75 ? -6.311 6.579 3.257 1.00 93.56 75 SER A C 1
ATOM 603 O O . SER A 1 75 ? -6.781 5.439 3.247 1.00 93.56 75 SER A O 1
ATOM 605 N N . PRO A 1 76 ? -6.725 7.506 4.137 1.00 91.62 76 PRO A N 1
ATOM 606 C CA . PRO A 1 76 ? -7.868 7.276 5.010 1.00 91.62 76 PRO A CA 1
ATOM 607 C C . PRO A 1 76 ? -9.157 7.102 4.192 1.00 91.62 76 PRO A C 1
ATOM 609 O O . PRO A 1 76 ? -9.373 7.774 3.183 1.00 91.62 76 PRO A O 1
ATOM 612 N N . ALA A 1 77 ? -10.028 6.213 4.657 1.00 89.44 77 ALA A N 1
ATOM 613 C CA . ALA A 1 77 ? -11.364 5.963 4.130 1.00 89.44 77 ALA A CA 1
ATOM 614 C C . ALA A 1 77 ? -12.408 6.117 5.247 1.00 89.44 77 ALA A C 1
ATOM 616 O O . ALA A 1 77 ? -12.086 6.112 6.435 1.00 89.44 77 ALA A O 1
ATOM 617 N N . LYS A 1 78 ? -13.693 6.219 4.884 1.00 84.62 78 LYS A N 1
ATOM 618 C CA . LYS A 1 78 ? -14.787 6.541 5.824 1.00 84.62 78 LYS A CA 1
ATOM 619 C C . LYS A 1 78 ? -14.825 5.655 7.082 1.00 84.62 78 LYS A C 1
ATOM 621 O O . LYS A 1 78 ? -15.210 6.142 8.142 1.00 84.62 78 LYS A O 1
ATOM 626 N N . LYS A 1 79 ? -14.464 4.373 6.963 1.00 88.25 79 LYS A N 1
ATOM 627 C CA . LYS A 1 79 ? -14.435 3.391 8.062 1.00 88.25 79 LYS A CA 1
ATOM 628 C C . LYS A 1 79 ? -13.097 2.640 8.170 1.00 88.25 79 LYS A C 1
ATOM 630 O O . LYS A 1 79 ? -13.040 1.576 8.777 1.00 88.25 79 LYS A O 1
ATOM 635 N N . GLY A 1 80 ? -12.023 3.170 7.586 1.00 93.44 80 GLY A N 1
ATOM 636 C CA . GLY A 1 80 ? -10.726 2.499 7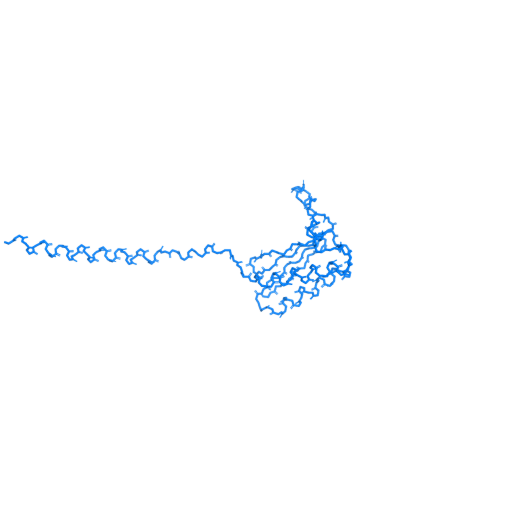.616 1.00 93.44 80 GLY A CA 1
ATOM 637 C C . GLY A 1 80 ? -9.746 3.040 6.590 1.00 93.44 80 GLY A C 1
ATOM 638 O O . GLY A 1 80 ? -9.510 4.244 6.567 1.00 93.44 80 GLY A O 1
ATOM 639 N N . LEU A 1 81 ? -9.172 2.171 5.758 1.00 95.00 81 LEU A N 1
ATOM 640 C CA . LEU A 1 81 ? -8.088 2.511 4.834 1.00 95.00 81 LEU A CA 1
ATOM 641 C C . LEU A 1 81 ? -8.432 2.141 3.388 1.00 95.00 81 LEU A C 1
ATOM 643 O O . LEU A 1 81 ? -9.064 1.120 3.131 1.00 95.00 81 LEU A O 1
ATOM 647 N N . ALA A 1 82 ? -7.969 2.961 2.452 1.00 95.75 82 ALA A N 1
ATOM 648 C CA . ALA A 1 82 ? -7.966 2.663 1.027 1.00 95.75 82 ALA A CA 1
ATOM 649 C C . ALA A 1 82 ? -6.519 2.560 0.538 1.00 95.75 82 ALA A C 1
ATOM 651 O O . ALA A 1 82 ? -5.680 3.406 0.859 1.00 95.75 82 ALA A O 1
ATOM 652 N N . ILE A 1 83 ? -6.231 1.503 -0.211 1.00 97.25 83 ILE A N 1
ATOM 653 C CA . ILE A 1 83 ? -4.912 1.173 -0.736 1.00 97.25 83 ILE A CA 1
ATOM 654 C C . ILE A 1 83 ? -5.033 1.067 -2.245 1.00 97.25 83 ILE A C 1
ATOM 656 O O . ILE A 1 83 ? -5.829 0.282 -2.748 1.00 97.25 83 ILE A O 1
ATOM 660 N N . SER A 1 84 ? -4.205 1.804 -2.969 1.00 96.69 84 SER A N 1
ATOM 661 C CA . SER A 1 84 ? -4.159 1.743 -4.426 1.00 96.69 84 SER A CA 1
ATOM 662 C C . SER A 1 84 ? -2.733 1.461 -4.872 1.00 96.69 84 SER A C 1
ATOM 664 O O . SER A 1 84 ? -1.807 2.163 -4.460 1.00 96.69 84 SER A O 1
ATOM 666 N N . THR A 1 85 ? -2.541 0.456 -5.725 1.00 97.31 85 THR A N 1
ATOM 667 C CA . THR A 1 85 ? -1.241 0.184 -6.352 1.00 97.31 85 THR A CA 1
ATOM 668 C C . THR A 1 85 ? -1.304 0.402 -7.853 1.00 97.31 85 THR A C 1
ATOM 670 O O . THR A 1 85 ? -2.266 -0.028 -8.489 1.00 97.31 85 THR A O 1
ATOM 673 N N . TYR A 1 86 ? -0.248 0.962 -8.429 1.00 95.75 86 TYR A N 1
ATOM 674 C CA . TYR A 1 86 ? -0.185 1.320 -9.845 1.00 95.75 86 TYR A CA 1
ATOM 675 C C . TYR A 1 86 ? 0.979 0.626 -10.534 1.00 95.75 86 TYR A C 1
ATOM 677 O O . TYR A 1 86 ? 2.088 0.619 -10.011 1.00 95.75 86 TYR A O 1
ATOM 685 N N . SER A 1 87 ? 0.739 0.082 -11.730 1.00 94.31 87 SER A N 1
ATOM 686 C CA . SER A 1 87 ? 1.765 -0.554 -12.571 1.00 94.31 87 SER A CA 1
ATOM 687 C C . SER A 1 87 ? 2.541 -1.686 -11.875 1.00 94.31 87 SER A C 1
ATOM 689 O O . SER A 1 87 ? 3.713 -1.923 -12.175 1.00 94.31 87 SER A O 1
ATOM 691 N N . VAL A 1 88 ? 1.895 -2.386 -10.935 1.00 95.00 88 VAL A N 1
ATOM 692 C CA . VAL A 1 88 ? 2.435 -3.573 -10.258 1.00 95.00 88 VAL A CA 1
ATOM 693 C C . VAL A 1 88 ? 1.779 -4.806 -10.871 1.00 95.00 88 VAL A C 1
ATOM 695 O O . VAL A 1 88 ? 0.634 -5.122 -10.563 1.00 95.00 88 VAL A O 1
ATOM 698 N N . ASN A 1 89 ? 2.512 -5.492 -11.748 1.00 91.44 89 ASN A N 1
ATOM 699 C CA . ASN A 1 89 ? 1.977 -6.606 -12.545 1.00 91.44 89 ASN A CA 1
ATOM 700 C C . ASN A 1 89 ? 2.466 -7.983 -12.064 1.00 91.44 89 ASN A C 1
ATOM 702 O O . ASN A 1 89 ? 2.050 -9.010 -12.593 1.00 91.44 89 ASN A O 1
ATOM 706 N N . ASP A 1 90 ? 3.370 -8.015 -11.085 1.00 95.81 90 ASP A N 1
ATOM 707 C CA . ASP A 1 90 ? 3.902 -9.258 -10.536 1.00 95.81 90 ASP A CA 1
ATOM 708 C C . ASP A 1 90 ? 2.927 -9.848 -9.504 1.00 95.81 90 ASP A C 1
ATOM 710 O O . ASP A 1 90 ? 2.713 -9.292 -8.424 1.00 95.81 90 ASP A O 1
ATOM 714 N N . ASN A 1 91 ? 2.357 -11.011 -9.827 1.00 94.56 91 ASN A N 1
ATOM 715 C CA . ASN A 1 91 ? 1.393 -11.705 -8.972 1.00 94.56 91 ASN A CA 1
ATOM 716 C C . ASN A 1 91 ? 1.957 -12.095 -7.598 1.00 94.56 91 ASN A C 1
ATOM 718 O O . ASN A 1 91 ? 1.208 -12.139 -6.622 1.00 94.56 91 ASN A O 1
ATOM 722 N N . ASN A 1 92 ? 3.255 -12.387 -7.491 1.00 96.81 92 ASN A N 1
ATOM 723 C CA . ASN A 1 92 ? 3.876 -12.711 -6.212 1.00 96.81 92 ASN A CA 1
ATOM 724 C C . ASN A 1 92 ? 3.972 -11.467 -5.321 1.00 96.81 92 ASN A C 1
ATOM 726 O O . ASN A 1 92 ? 3.689 -11.556 -4.127 1.00 96.81 92 ASN A O 1
ATOM 730 N N . ILE A 1 93 ? 4.284 -10.306 -5.902 1.00 97.12 93 ILE A N 1
ATOM 731 C CA . ILE A 1 93 ? 4.265 -9.023 -5.186 1.00 97.12 93 ILE A CA 1
ATOM 732 C C . ILE A 1 93 ? 2.840 -8.700 -4.728 1.00 97.12 93 ILE A C 1
ATOM 734 O O . ILE A 1 93 ? 2.624 -8.437 -3.548 1.00 97.12 93 ILE A O 1
ATOM 738 N N . LEU A 1 94 ? 1.847 -8.788 -5.618 1.00 96.62 94 LEU A N 1
ATOM 739 C CA . LEU A 1 94 ? 0.439 -8.524 -5.281 1.00 96.62 94 LEU A CA 1
ATOM 740 C C . LEU A 1 94 ? -0.084 -9.448 -4.170 1.00 96.62 94 LEU A C 1
ATOM 742 O O . LEU A 1 94 ? -0.799 -9.008 -3.263 1.00 96.62 94 LEU A O 1
ATOM 746 N N . ARG A 1 95 ? 0.319 -10.723 -4.195 1.00 96.69 95 ARG A N 1
ATOM 747 C CA . ARG A 1 95 ? 0.025 -11.684 -3.128 1.00 96.69 95 ARG A CA 1
ATOM 748 C C . ARG A 1 95 ? 0.633 -11.250 -1.795 1.00 96.69 95 ARG A C 1
ATOM 750 O O . ARG A 1 95 ? -0.081 -11.216 -0.800 1.00 96.69 95 ARG A O 1
ATOM 757 N N . GLN A 1 96 ? 1.912 -10.877 -1.768 1.00 97.81 96 GLN A N 1
ATOM 758 C CA . GLN A 1 96 ? 2.580 -10.409 -0.546 1.00 97.81 96 GLN A CA 1
ATOM 759 C C . GLN A 1 96 ? 1.959 -9.115 0.001 1.00 97.81 96 GLN A C 1
ATOM 761 O O . GLN A 1 96 ? 1.799 -8.972 1.212 1.00 97.81 96 GLN A O 1
ATOM 766 N N . ILE A 1 97 ? 1.543 -8.195 -0.877 1.00 97.75 97 ILE A N 1
ATOM 767 C CA . ILE A 1 97 ? 0.780 -7.001 -0.486 1.00 97.75 97 ILE A CA 1
ATOM 768 C C . ILE A 1 97 ? -0.519 -7.413 0.210 1.00 97.75 97 ILE A C 1
ATOM 770 O O . ILE A 1 97 ? -0.814 -6.932 1.302 1.00 97.75 97 ILE A O 1
ATOM 774 N N . SER A 1 98 ? -1.264 -8.345 -0.386 1.00 96.94 98 SER A N 1
ATOM 775 C CA . SER A 1 98 ? -2.507 -8.861 0.194 1.00 96.94 98 SER A CA 1
ATOM 776 C C . SER A 1 98 ? -2.273 -9.531 1.554 1.00 96.94 98 SER A C 1
ATOM 778 O O . SER A 1 98 ? -3.057 -9.329 2.479 1.00 96.94 98 SER A O 1
ATOM 780 N N . GLU A 1 99 ? -1.178 -10.278 1.720 1.00 97.25 99 GLU A N 1
ATOM 781 C CA . GLU A 1 99 ? -0.796 -10.890 3.000 1.00 97.25 99 GLU A CA 1
ATOM 782 C C . GLU A 1 99 ? -0.545 -9.831 4.091 1.00 97.25 99 GLU A C 1
ATOM 784 O O . GLU A 1 99 ? -1.019 -9.988 5.218 1.00 97.25 99 GLU A O 1
ATOM 789 N N . GLU A 1 100 ? 0.148 -8.730 3.779 1.00 97.62 100 GLU A N 1
ATOM 790 C CA . GLU A 1 100 ? 0.358 -7.630 4.735 1.00 97.62 100 GLU A CA 1
ATOM 791 C C . GLU A 1 100 ? -0.940 -6.885 5.072 1.00 97.62 100 GLU A C 1
ATOM 793 O O . GLU A 1 100 ? -1.180 -6.564 6.240 1.00 97.62 100 GLU A O 1
ATOM 798 N N . VAL A 1 101 ? -1.814 -6.679 4.084 1.00 96.94 101 VAL A N 1
ATOM 799 C CA . VAL A 1 101 ? -3.151 -6.100 4.287 1.00 96.94 101 VAL A CA 1
ATOM 800 C C . VAL A 1 101 ? -3.989 -6.949 5.234 1.00 96.94 101 VAL A C 1
ATOM 802 O O . VAL A 1 101 ? -4.544 -6.428 6.203 1.00 96.94 101 VAL A O 1
ATOM 805 N N . ILE A 1 102 ? -4.039 -8.261 5.002 1.00 96.12 102 ILE A N 1
ATOM 806 C CA . ILE A 1 102 ? -4.777 -9.201 5.847 1.00 96.12 102 ILE A CA 1
ATOM 807 C C . ILE A 1 102 ? -4.228 -9.175 7.277 1.00 96.12 102 ILE A C 1
ATOM 809 O O . ILE A 1 102 ? -5.008 -9.085 8.223 1.00 96.12 102 ILE A O 1
ATOM 813 N N . LYS A 1 103 ? -2.902 -9.186 7.466 1.00 95.75 103 LYS A N 1
ATOM 814 C CA . LYS A 1 103 ? -2.299 -9.126 8.811 1.00 95.75 103 LYS A CA 1
ATOM 815 C C . LYS A 1 103 ? -2.766 -7.903 9.598 1.00 95.75 103 LYS A C 1
ATOM 817 O O . LYS A 1 103 ? -3.106 -8.040 10.770 1.00 95.75 103 LYS A O 1
ATOM 822 N N . VAL A 1 104 ? -2.796 -6.725 8.971 1.00 94.62 104 VAL A N 1
ATOM 823 C CA . VAL A 1 104 ? -3.240 -5.499 9.651 1.00 94.62 104 VAL A CA 1
ATOM 824 C C . VAL A 1 104 ? -4.752 -5.499 9.870 1.00 94.62 104 VAL A C 1
ATOM 826 O O . VAL A 1 104 ? -5.195 -5.182 10.968 1.00 94.62 104 VAL A O 1
ATOM 829 N N . PHE A 1 105 ? -5.544 -5.938 8.890 1.00 95.12 105 PHE A N 1
ATOM 830 C CA . PHE A 1 105 ? -6.997 -6.056 9.040 1.00 95.12 105 PHE A CA 1
ATOM 831 C C . PHE A 1 105 ? -7.396 -6.957 10.217 1.00 95.12 105 PHE A C 1
ATOM 833 O O . PHE A 1 105 ? -8.259 -6.596 11.008 1.00 95.12 105 PHE A O 1
ATOM 840 N N . TYR A 1 106 ? -6.753 -8.117 10.380 1.00 94.06 106 TYR A N 1
ATOM 841 C CA . TYR A 1 106 ? -7.058 -9.028 11.489 1.00 94.06 106 TYR A CA 1
ATOM 842 C C . TYR A 1 106 ? -6.523 -8.550 12.843 1.00 94.06 106 TYR A C 1
ATOM 844 O O . TYR A 1 106 ? -7.039 -8.991 13.866 1.00 94.06 106 TYR A O 1
ATOM 852 N N . ALA A 1 107 ? -5.534 -7.655 12.863 1.00 92.12 107 ALA A N 1
ATOM 853 C CA . ALA A 1 107 ? -5.014 -7.051 14.087 1.00 92.12 107 ALA A CA 1
ATOM 854 C C . ALA A 1 107 ? -5.875 -5.880 14.605 1.00 92.12 107 ALA A C 1
ATOM 856 O O . ALA A 1 107 ? -5.603 -5.362 15.689 1.00 92.12 107 ALA A O 1
ATOM 857 N N . THR A 1 108 ? -6.893 -5.447 13.852 1.00 87.94 108 THR A N 1
ATOM 858 C CA . THR A 1 108 ? -7.733 -4.290 14.186 1.00 87.94 108 THR A CA 1
ATOM 859 C C . THR A 1 108 ? -9.219 -4.656 14.129 1.00 87.94 108 THR A C 1
ATOM 861 O O . THR A 1 108 ? -9.728 -5.106 13.111 1.00 87.94 108 THR A O 1
ATOM 864 N N . ASP A 1 109 ? -9.960 -4.409 15.210 1.00 80.25 109 ASP A N 1
ATOM 865 C CA . ASP A 1 109 ? -11.312 -4.972 15.372 1.00 80.25 109 ASP A CA 1
ATOM 866 C C . ASP A 1 109 ? -12.442 -4.271 14.597 1.00 80.25 109 ASP A C 1
ATOM 868 O O . ASP A 1 109 ? -13.541 -4.813 14.520 1.00 80.25 109 ASP A O 1
ATOM 872 N N . LYS A 1 110 ? -12.232 -3.063 14.052 1.00 84.56 110 LYS A N 1
ATOM 873 C CA . LYS A 1 110 ? -13.327 -2.225 13.499 1.00 84.56 110 LYS A CA 1
ATOM 874 C C . LYS A 1 110 ? -12.977 -1.471 12.213 1.00 84.56 110 LYS A C 1
ATOM 876 O O . LYS A 1 110 ? -13.574 -0.436 11.933 1.00 84.56 110 LYS A O 1
ATOM 881 N N . MET A 1 111 ? -11.959 -1.920 11.489 1.00 90.75 111 MET A N 1
ATOM 882 C CA . MET A 1 111 ? -11.423 -1.205 10.331 1.00 90.75 111 MET A CA 1
ATOM 883 C C . MET A 1 111 ? -11.837 -1.894 9.033 1.00 90.75 111 MET A C 1
ATOM 885 O O . MET A 1 111 ? -11.654 -3.098 8.909 1.00 90.75 111 MET A O 1
ATOM 889 N N . SER A 1 112 ? -12.323 -1.139 8.047 1.00 94.50 112 SER A N 1
ATOM 890 C CA . SER A 1 112 ? -12.455 -1.620 6.667 1.00 94.50 112 SE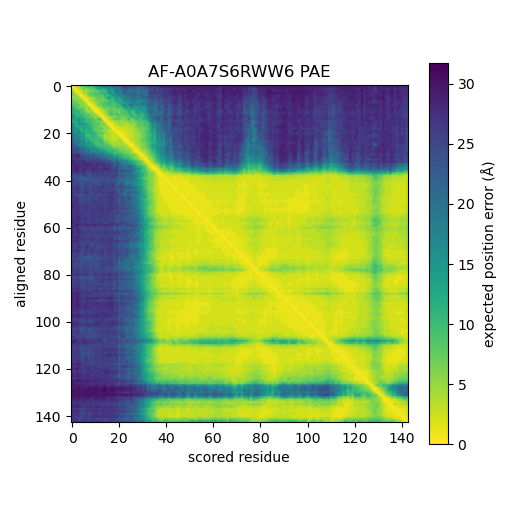R A CA 1
ATOM 891 C C . SER A 1 112 ? -11.167 -1.373 5.880 1.00 94.50 112 SER A C 1
ATOM 893 O O . SER A 1 112 ? -10.578 -0.300 6.012 1.00 94.50 112 SER A O 1
ATOM 895 N N . ILE A 1 113 ? -10.754 -2.296 5.014 1.00 96.31 113 ILE A N 1
ATOM 896 C CA . ILE A 1 113 ? -9.677 -2.042 4.050 1.00 96.31 113 ILE A CA 1
ATOM 897 C C . ILE A 1 113 ? -10.176 -2.323 2.637 1.00 96.31 113 ILE A C 1
ATOM 899 O O . ILE A 1 113 ? -10.656 -3.416 2.343 1.00 96.31 113 ILE A O 1
ATOM 903 N N . GLU A 1 114 ? -10.030 -1.337 1.761 1.00 97.06 114 GLU A N 1
ATOM 904 C CA . GLU A 1 114 ? -10.238 -1.476 0.322 1.00 97.06 114 GLU A CA 1
ATOM 905 C C . GLU A 1 114 ? -8.879 -1.456 -0.377 1.00 97.06 114 GLU A C 1
ATOM 907 O O . GLU A 1 114 ? -8.061 -0.575 -0.114 1.00 97.06 114 GLU A O 1
ATOM 912 N N . VAL A 1 115 ? -8.621 -2.439 -1.236 1.00 97.19 115 VAL A N 1
ATOM 913 C CA . VAL A 1 115 ? -7.398 -2.534 -2.037 1.00 97.19 115 VAL A CA 1
ATOM 914 C C . VAL A 1 115 ? -7.773 -2.534 -3.504 1.00 97.19 115 VAL A C 1
ATOM 916 O O . VAL A 1 115 ? -8.579 -3.352 -3.942 1.00 97.19 115 VAL A O 1
ATOM 919 N N . GLU A 1 116 ? -7.156 -1.650 -4.268 1.00 96.44 116 GLU A N 1
ATOM 920 C CA . GLU A 1 116 ? -7.322 -1.536 -5.705 1.00 96.44 116 GLU A CA 1
ATOM 921 C C . GLU A 1 116 ? -5.972 -1.677 -6.396 1.00 96.44 116 GLU A C 1
ATOM 923 O O . GLU A 1 116 ? -4.999 -0.994 -6.069 1.00 96.44 116 GLU A O 1
ATOM 928 N N . HIS A 1 117 ? -5.916 -2.557 -7.386 1.00 96.00 117 HIS A N 1
ATOM 929 C CA . HIS A 1 117 ? -4.739 -2.717 -8.219 1.00 96.00 117 HIS A CA 1
ATOM 930 C C . HIS A 1 117 ? -5.037 -2.200 -9.628 1.00 96.00 117 HIS A C 1
ATOM 932 O O . HIS A 1 117 ? -6.040 -2.568 -10.244 1.00 96.00 117 HIS A O 1
ATOM 938 N N . PHE A 1 118 ? -4.148 -1.357 -10.150 1.00 94.31 118 PHE A N 1
ATOM 939 C C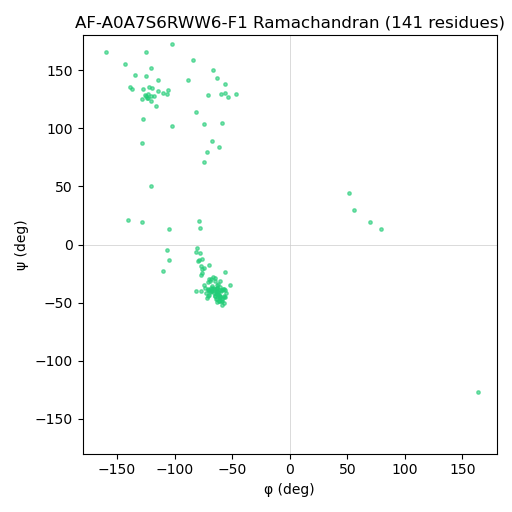A . PHE A 1 118 ? -4.234 -0.744 -11.471 1.00 94.31 118 PHE A CA 1
ATOM 940 C C . PHE A 1 118 ? -3.029 -1.150 -12.327 1.00 94.31 118 PHE A C 1
ATOM 942 O O . PHE A 1 118 ? -1.888 -1.092 -11.872 1.00 94.31 118 PHE A O 1
ATOM 949 N N . LEU A 1 119 ? -3.272 -1.533 -13.586 1.00 91.81 119 LEU A N 1
ATOM 950 C CA . LEU A 1 119 ? -2.204 -1.914 -14.530 1.00 91.81 119 LEU A CA 1
ATOM 951 C C . LEU A 1 119 ? -1.491 -0.705 -15.158 1.00 91.81 119 LEU A C 1
ATOM 953 O O . LEU A 1 119 ? -0.444 -0.860 -15.777 1.00 91.81 119 LEU A O 1
ATOM 957 N N . PHE A 1 120 ? -2.069 0.488 -15.029 1.00 90.94 120 PHE A N 1
ATOM 958 C CA . PHE A 1 120 ? -1.558 1.738 -15.592 1.00 90.94 120 PHE A CA 1
ATOM 959 C C . PHE A 1 120 ? -0.868 2.592 -14.518 1.00 90.94 120 PHE A C 1
ATOM 961 O O . PHE A 1 120 ? -0.868 2.242 -13.333 1.00 90.94 120 PHE A O 1
ATOM 968 N N . THR A 1 121 ? -0.228 3.690 -14.928 1.00 91.12 121 THR A N 1
ATOM 969 C CA . THR A 1 121 ? 0.483 4.596 -14.008 1.00 91.12 121 THR A CA 1
ATOM 970 C C . THR A 1 121 ? -0.468 5.608 -13.371 1.00 91.12 121 THR A C 1
ATOM 972 O O . THR A 1 121 ? -1.525 5.918 -13.923 1.00 91.12 121 THR A O 1
ATOM 975 N N . LYS A 1 122 ? -0.098 6.193 -12.227 1.00 88.75 122 LYS A N 1
ATOM 976 C CA . LYS A 1 122 ? -0.924 7.249 -11.621 1.00 88.75 122 LYS A CA 1
ATOM 977 C C . LYS A 1 122 ? -1.038 8.473 -12.537 1.00 88.75 122 LYS A C 1
ATOM 979 O O . LYS A 1 122 ? -2.073 9.133 -12.577 1.00 88.75 122 LYS A O 1
ATOM 984 N N . GLU A 1 123 ? 0.016 8.778 -13.287 1.00 87.69 123 GLU A N 1
ATOM 985 C CA . GLU A 1 123 ? 0.042 9.851 -14.280 1.00 87.69 123 GLU A CA 1
ATOM 986 C C . GLU A 1 123 ? -1.010 9.641 -15.373 1.00 87.69 123 GLU A C 1
ATOM 988 O O . GLU A 1 123 ? -1.665 10.605 -15.775 1.00 87.69 123 GLU A O 1
ATOM 993 N N . ASP A 1 124 ? -1.199 8.400 -15.826 1.00 86.31 124 ASP A N 1
ATOM 994 C CA . ASP A 1 124 ? -2.210 8.065 -16.833 1.00 86.31 124 ASP A CA 1
ATOM 995 C C . ASP A 1 124 ? -3.632 8.289 -16.305 1.00 86.31 124 ASP A C 1
ATOM 997 O O . ASP A 1 124 ? -4.478 8.822 -17.026 1.00 86.31 124 ASP A O 1
ATOM 1001 N N . GLU A 1 125 ? -3.879 7.965 -15.030 1.00 84.25 125 GLU A N 1
ATOM 1002 C CA . GLU A 1 125 ? -5.158 8.233 -14.359 1.00 84.25 125 GLU A CA 1
ATOM 1003 C C . GLU A 1 125 ? -5.494 9.729 -14.361 1.00 84.25 125 GLU A C 1
ATOM 1005 O O . GLU A 1 125 ? -6.601 10.133 -14.716 1.00 84.25 125 GLU A O 1
ATOM 1010 N N . LEU A 1 126 ? -4.516 10.565 -13.997 1.00 82.19 126 LEU A N 1
ATOM 1011 C CA . LEU A 1 126 ? -4.693 12.014 -13.879 1.00 82.19 126 LEU A CA 1
ATOM 1012 C C . LEU A 1 126 ? -4.876 12.696 -15.239 1.00 82.19 126 LEU A C 1
ATOM 1014 O O . LEU A 1 126 ? -5.533 13.732 -15.333 1.00 82.19 126 LEU A O 1
ATOM 1018 N N . ARG A 1 127 ? -4.290 12.134 -16.302 1.00 80.62 127 ARG A N 1
ATOM 1019 C CA . ARG A 1 127 ? -4.371 12.693 -17.659 1.00 80.62 127 ARG A CA 1
ATOM 1020 C C . ARG A 1 127 ? -5.712 12.442 -18.335 1.00 80.62 127 ARG A C 1
ATOM 1022 O O . ARG A 1 127 ? -6.046 13.164 -19.274 1.00 80.62 127 ARG A O 1
ATOM 1029 N N . SER A 1 128 ? -6.484 11.449 -17.899 1.00 66.94 128 SER A N 1
ATOM 1030 C CA . SER A 1 128 ? -7.750 11.112 -18.544 1.00 66.94 128 SER A CA 1
ATOM 1031 C C . SER A 1 128 ? -8.909 11.046 -17.558 1.00 66.94 128 SER A C 1
ATOM 1033 O O . SER A 1 128 ? -9.311 9.979 -17.106 1.00 66.94 128 SER A O 1
ATOM 1035 N N . PHE A 1 129 ? -9.542 12.198 -17.326 1.00 57.50 129 PHE A N 1
ATOM 1036 C CA . PHE A 1 129 ? -10.807 12.279 -16.584 1.00 57.50 129 PHE A CA 1
ATOM 1037 C C . PHE A 1 129 ? -11.928 11.410 -17.190 1.00 57.50 129 PHE A C 1
ATOM 1039 O O . PHE A 1 129 ? -12.835 11.005 -16.473 1.00 57.50 129 PHE A O 1
ATOM 1046 N N . PHE A 1 130 ? -11.857 11.090 -18.490 1.00 55.59 130 PHE A N 1
ATOM 1047 C CA . PHE A 1 130 ? -12.878 10.318 -19.213 1.00 55.59 130 PHE A CA 1
ATOM 1048 C C . PHE A 1 130 ? -12.492 8.857 -19.507 1.00 55.59 130 PHE A C 1
ATOM 1050 O O . PHE A 1 130 ? -13.362 8.066 -19.861 1.00 55.59 130 PHE A O 1
ATOM 1057 N N . LYS A 1 131 ? -11.217 8.472 -19.352 1.00 56.34 131 LYS A N 1
ATOM 1058 C CA . LYS A 1 131 ? -10.746 7.079 -19.472 1.00 56.34 131 LYS A CA 1
ATOM 1059 C C . LYS A 1 131 ? -10.102 6.620 -18.169 1.00 56.34 131 LYS A C 1
ATOM 1061 O O . LYS A 1 131 ? -8.987 6.107 -18.179 1.00 56.34 131 LYS A O 1
ATOM 1066 N N . GLN A 1 132 ? -10.796 6.811 -17.050 1.00 64.19 132 GLN A N 1
ATOM 1067 C CA . GLN A 1 132 ? -10.393 6.186 -15.795 1.00 64.19 132 GLN A CA 1
ATOM 1068 C C . GLN A 1 132 ? -10.394 4.672 -16.014 1.00 64.19 132 GL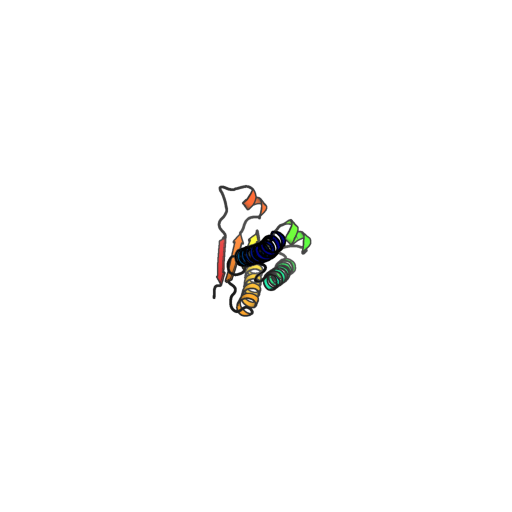N A C 1
ATOM 1070 O O . GLN A 1 132 ? -11.449 4.047 -16.158 1.00 64.19 132 GLN A O 1
ATOM 1075 N N . GLY A 1 133 ? -9.202 4.090 -16.143 1.00 67.81 133 GLY A N 1
ATOM 1076 C CA . GLY A 1 133 ? -9.069 2.646 -16.184 1.00 67.81 133 GLY A CA 1
ATOM 1077 C C . GLY A 1 133 ? -9.621 2.101 -14.874 1.00 67.81 133 GLY A C 1
ATOM 1078 O O . GLY A 1 133 ? -9.291 2.594 -13.798 1.00 67.81 133 GLY A O 1
ATOM 1079 N N . LYS A 1 134 ? -10.516 1.119 -14.952 1.00 84.12 134 LYS A N 1
ATOM 1080 C CA . LYS A 1 134 ? -10.999 0.454 -13.744 1.00 84.12 134 LYS A CA 1
ATOM 1081 C C . LYS A 1 134 ? -9.844 -0.326 -13.111 1.00 84.12 134 LYS A C 1
ATOM 1083 O O . LYS A 1 134 ? -8.964 -0.787 -13.850 1.00 84.12 134 LYS A O 1
ATOM 1088 N N . PRO A 1 135 ? -9.837 -0.496 -11.781 1.00 89.25 135 PRO A N 1
ATOM 1089 C CA . PRO A 1 135 ? -8.916 -1.435 -11.165 1.00 89.25 135 PRO A CA 1
ATOM 1090 C C . PRO A 1 135 ? -9.130 -2.817 -11.787 1.00 89.25 135 PRO A C 1
ATOM 1092 O O . PRO A 1 135 ? -10.263 -3.223 -12.057 1.00 89.25 135 PRO A O 1
ATOM 1095 N N . PHE A 1 136 ? -8.038 -3.527 -12.059 1.00 91.62 136 PHE A N 1
ATOM 1096 C CA . PHE A 1 136 ? -8.130 -4.888 -12.588 1.00 91.62 136 PHE A CA 1
ATOM 1097 C C . PHE A 1 136 ? -8.487 -5.883 -11.479 1.00 91.62 136 PHE A C 1
ATOM 1099 O O . PHE A 1 136 ? -9.091 -6.917 -11.752 1.00 91.62 136 PHE A O 1
ATOM 1106 N N . VAL A 1 137 ? -8.148 -5.552 -10.230 1.00 93.00 137 VAL A N 1
ATOM 1107 C CA . VAL A 1 137 ? -8.544 -6.284 -9.027 1.00 93.00 137 VAL A CA 1
ATOM 1108 C C . VAL A 1 137 ? -8.951 -5.281 -7.953 1.00 93.00 137 VAL A C 1
ATOM 1110 O O . VAL A 1 137 ? -8.223 -4.325 -7.684 1.00 93.00 137 VAL A O 1
ATOM 1113 N N . THR A 1 138 ? -10.089 -5.548 -7.314 1.00 94.94 138 THR A N 1
ATOM 1114 C CA . THR A 1 138 ? -10.555 -4.841 -6.118 1.00 94.94 138 THR A CA 1
ATOM 1115 C C . THR A 1 138 ? -10.815 -5.858 -5.015 1.00 94.94 138 THR A C 1
ATOM 1117 O O . THR A 1 138 ? -11.553 -6.822 -5.221 1.00 94.94 138 THR A O 1
ATOM 1120 N N . ILE A 1 139 ? -10.233 -5.637 -3.841 1.00 95.12 139 ILE A N 1
ATOM 1121 C CA . ILE A 1 139 ? -10.419 -6.463 -2.646 1.00 95.12 139 ILE A CA 1
ATOM 1122 C C . ILE A 1 139 ? -11.043 -5.580 -1.571 1.00 95.12 139 ILE A C 1
ATOM 1124 O O . ILE A 1 139 ? -10.529 -4.505 -1.275 1.00 95.12 139 ILE A O 1
ATOM 1128 N N . LYS A 1 140 ? -12.148 -6.034 -0.976 1.00 96.19 140 LYS A N 1
ATOM 1129 C CA . LYS A 1 140 ? -12.832 -5.332 0.116 1.00 96.19 140 LYS A CA 1
ATOM 1130 C C . LYS A 1 140 ? -12.870 -6.217 1.347 1.00 96.19 140 LYS A C 1
ATOM 1132 O O . LYS A 1 140 ? -13.371 -7.338 1.286 1.00 96.19 140 LYS A O 1
ATOM 1137 N N . LEU A 1 141 ? -12.332 -5.706 2.446 1.00 94.69 141 LEU A N 1
ATOM 1138 C CA . LEU A 1 141 ? -12.340 -6.337 3.757 1.00 94.69 141 LEU A CA 1
ATOM 1139 C C . LEU A 1 141 ? -13.150 -5.451 4.703 1.00 94.69 141 LEU A C 1
ATOM 1141 O O . LEU A 1 141 ? -12.802 -4.291 4.918 1.00 94.69 141 LEU A O 1
ATOM 1145 N N . GLU A 1 142 ? -14.231 -5.988 5.262 1.00 92.75 142 GLU A N 1
ATOM 1146 C CA . GLU A 1 142 ? -15.159 -5.258 6.132 1.00 92.75 142 GLU A CA 1
ATOM 1147 C C . GLU A 1 142 ? -15.507 -6.096 7.373 1.00 92.75 142 GLU A C 1
ATOM 1149 O O . GLU A 1 142 ? -15.563 -7.327 7.300 1.00 92.75 142 GLU A O 1
ATOM 1154 N N . ARG A 1 143 ? -15.716 -5.423 8.512 1.00 81.75 143 ARG A N 1
ATOM 1155 C CA . ARG A 1 143 ? -16.190 -5.978 9.790 1.00 81.75 143 ARG A CA 1
ATOM 1156 C C . ARG A 1 143 ? -17.133 -5.004 10.479 1.00 81.75 143 ARG A C 1
ATOM 1158 O O . ARG A 1 143 ? -16.895 -3.779 10.363 1.00 81.75 143 ARG A O 1
#

pLDDT: mean 83.04, std 16.89, range [48.94, 98.06]